Protein AF-A0A226MXU8-F1 (afdb_monomer)

Foldseek 3Di:
DDDDDDPVVCVVVVVPPDDDPDDDDDDDDPDDPDDDDVVVVQDPVNVVVVLVVLQVCLVPPDDDDPVCNVVRDHDDD

Solvent-accessible surface area (backbone atoms only — not comparable to full-atom values): 5383 Å² total; per-residue (Å²): 132,87,79,79,77,52,74,67,59,38,54,76,69,64,66,66,76,79,77,75,90,75,77,92,83,77,89,72,86,92,69,90,82,84,71,88,65,70,81,78,73,60,47,75,64,54,52,42,52,52,28,48,52,53,38,50,41,57,74,76,69,55,87,62,60,81,93,49,49,88,70,61,84,71,60,73,124

Structure (mmCIF, N/CA/C/O backbone):
data_AF-A0A226MXU8-F1
#
_entry.id   AF-A0A226MXU8-F1
#
loop_
_atom_site.group_PDB
_atom_site.id
_atom_site.type_symbol
_atom_site.label_atom_id
_atom_site.label_alt_id
_atom_site.label_comp_id
_atom_site.label_asym_id
_atom_site.label_entity_id
_atom_site.label_seq_id
_atom_site.pdbx_PDB_ins_code
_atom_site.Cartn_x
_atom_site.Cartn_y
_atom_site.Cartn_z
_atom_site.occupancy
_atom_site.B_iso_or_equiv
_atom_site.auth_seq_id
_atom_site.auth_comp_id
_atom_site.auth_asym_id
_atom_site.auth_atom_id
_atom_site.pdbx_PDB_model_num
ATOM 1 N N . MET A 1 1 ? 7.097 -20.668 29.111 1.00 44.84 1 MET A N 1
ATOM 2 C CA . MET A 1 1 ? 5.678 -20.570 29.520 1.00 44.84 1 MET A CA 1
ATOM 3 C C . MET A 1 1 ? 5.404 -19.106 29.832 1.00 44.84 1 MET A C 1
ATOM 5 O O . MET A 1 1 ? 5.944 -18.612 30.810 1.00 44.84 1 MET A O 1
ATOM 9 N N . SER A 1 2 ? 4.695 -18.374 28.968 1.00 62.53 2 SER A N 1
ATOM 10 C CA . SER A 1 2 ? 4.309 -16.987 29.268 1.00 62.53 2 SER A CA 1
ATOM 11 C C . SER A 1 2 ? 3.160 -17.038 30.274 1.00 62.53 2 SER A C 1
ATOM 13 O O . SER A 1 2 ? 2.071 -17.499 29.936 1.00 62.53 2 SER A O 1
ATOM 15 N N . GLN A 1 3 ? 3.424 -16.660 31.526 1.00 75.25 3 GLN A N 1
ATOM 16 C CA . GLN A 1 3 ? 2.361 -16.458 32.507 1.00 75.25 3 GLN A CA 1
ATOM 17 C C . GLN A 1 3 ? 1.523 -15.269 32.047 1.00 75.25 3 GLN A C 1
ATOM 19 O O . GLN A 1 3 ? 2.051 -14.179 31.819 1.00 75.25 3 GLN A O 1
ATOM 24 N N . ARG A 1 4 ? 0.220 -15.495 31.867 1.00 74.00 4 ARG A N 1
ATOM 25 C CA . ARG A 1 4 ? -0.715 -14.394 31.667 1.00 74.00 4 ARG A CA 1
ATOM 26 C C . ARG A 1 4 ? -0.875 -13.670 33.005 1.00 74.00 4 ARG A C 1
ATOM 28 O O . ARG A 1 4 ? -1.224 -14.342 33.975 1.00 74.00 4 ARG A O 1
ATOM 35 N N . PRO A 1 5 ? -0.617 -12.354 33.057 1.00 78.19 5 PRO A N 1
ATOM 36 C CA . PRO A 1 5 ? -0.829 -11.570 34.264 1.00 78.19 5 PRO A CA 1
ATOM 37 C C . PRO A 1 5 ? -2.307 -11.562 34.660 1.00 78.19 5 PRO A C 1
ATOM 39 O O . PRO A 1 5 ? -3.196 -11.729 33.815 1.00 78.19 5 PRO A O 1
ATOM 42 N N . THR A 1 6 ? -2.559 -11.382 35.951 1.00 80.06 6 THR A N 1
ATOM 43 C CA . THR A 1 6 ? -3.915 -11.331 36.514 1.00 80.06 6 THR A CA 1
ATOM 44 C C . THR A 1 6 ? -4.607 -10.002 36.188 1.00 80.06 6 THR A C 1
ATOM 46 O O . THR A 1 6 ? -3.970 -9.020 35.803 1.00 80.06 6 THR A O 1
ATOM 49 N N . VAL A 1 7 ? -5.938 -9.952 36.316 1.00 72.19 7 VAL A N 1
ATOM 50 C CA . VAL A 1 7 ? -6.711 -8.722 36.058 1.00 72.19 7 VAL A CA 1
ATOM 51 C C . VAL A 1 7 ? -6.261 -7.598 36.993 1.00 72.19 7 VAL A C 1
ATOM 53 O O . VAL A 1 7 ? -6.047 -6.483 36.520 1.00 72.19 7 VAL A O 1
ATOM 56 N N . GLU A 1 8 ? -6.052 -7.897 38.276 1.00 78.88 8 GLU A N 1
ATOM 57 C CA . GLU A 1 8 ? -5.489 -6.990 39.284 1.00 78.88 8 GLU A CA 1
ATOM 58 C C . GLU A 1 8 ? -4.141 -6.388 38.852 1.00 78.88 8 GLU A C 1
ATOM 60 O O . GLU A 1 8 ? -4.002 -5.164 38.851 1.00 78.88 8 GLU A O 1
ATOM 65 N N . GLU A 1 9 ? -3.197 -7.200 38.367 1.00 78.88 9 GLU A N 1
ATOM 66 C C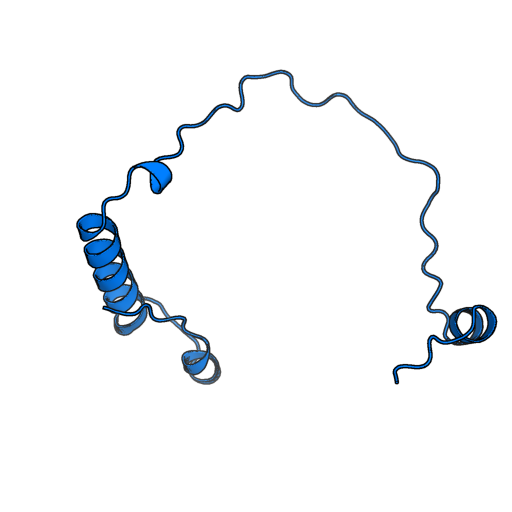A . GLU A 1 9 ? -1.891 -6.722 37.874 1.00 78.88 9 GLU A CA 1
ATOM 67 C C . GLU A 1 9 ? -2.024 -5.784 36.660 1.00 78.88 9 GLU A C 1
ATOM 69 O O . GLU A 1 9 ? -1.275 -4.813 36.513 1.00 78.88 9 GLU A O 1
ATOM 74 N N . LEU A 1 10 ? -2.996 -6.038 35.777 1.00 73.75 10 LEU A N 1
ATOM 75 C CA . LEU A 1 10 ? -3.292 -5.164 34.636 1.00 73.75 10 LEU A CA 1
ATOM 76 C C . LEU A 1 10 ? -3.927 -3.833 35.077 1.00 73.75 10 LEU A C 1
ATOM 78 O O . LEU A 1 10 ? -3.677 -2.802 34.437 1.00 73.75 10 LEU A O 1
ATOM 82 N N . ARG A 1 11 ? -4.709 -3.837 36.172 1.00 70.06 11 ARG A N 1
ATOM 83 C CA . ARG A 1 11 ? -5.277 -2.623 36.789 1.00 70.06 11 ARG A CA 1
ATOM 84 C C . ARG A 1 11 ? -4.185 -1.759 37.414 1.00 70.06 11 ARG A C 1
ATOM 86 O O . ARG A 1 11 ? -4.136 -0.563 37.130 1.00 70.06 11 ARG A O 1
ATOM 93 N N . GLU A 1 12 ? -3.296 -2.358 38.208 1.00 76.75 12 GLU A N 1
ATOM 94 C CA . GLU A 1 12 ? -2.185 -1.663 38.880 1.00 76.75 12 GLU A CA 1
ATOM 95 C C . GLU A 1 12 ? -1.227 -1.013 37.881 1.00 76.75 12 GLU A C 1
ATOM 97 O O . GLU A 1 12 ? -0.827 0.142 38.044 1.00 76.75 12 GLU A O 1
ATOM 102 N N . ARG A 1 13 ? -0.928 -1.712 36.780 1.00 78.25 13 ARG A N 1
ATOM 103 C CA . ARG A 1 13 ? -0.084 -1.192 35.693 1.00 78.25 13 ARG A CA 1
ATOM 104 C C . ARG A 1 13 ? -0.787 -0.154 34.808 1.00 78.25 13 ARG A C 1
ATOM 106 O O . ARG A 1 13 ?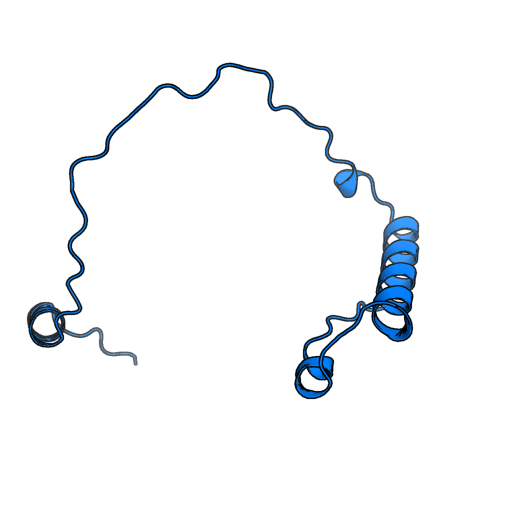 -0.180 0.310 33.845 1.00 78.25 13 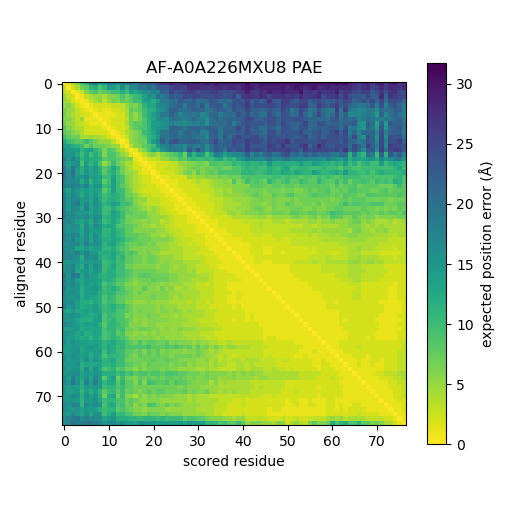ARG A O 1
ATOM 113 N N . LYS A 1 14 ? -2.048 0.201 35.101 1.00 66.06 14 LYS A N 1
ATOM 114 C CA . LYS A 1 14 ? -2.897 1.119 34.314 1.00 66.06 14 LYS A CA 1
ATOM 115 C C . LYS A 1 14 ? -2.969 0.750 32.823 1.00 66.06 14 LYS A C 1
ATOM 117 O O . LYS A 1 14 ? -3.123 1.617 31.970 1.00 66.06 14 LYS A O 1
ATOM 122 N N . ILE A 1 15 ? -2.888 -0.547 32.511 1.00 70.69 15 ILE A N 1
ATOM 123 C CA . ILE A 1 15 ? -2.981 -1.086 31.139 1.00 70.69 15 ILE A CA 1
ATOM 124 C C . ILE A 1 15 ? -4.444 -1.172 30.682 1.00 70.69 15 ILE A C 1
ATOM 126 O O . ILE A 1 15 ? -4.725 -1.414 29.511 1.00 70.69 15 ILE A O 1
ATOM 130 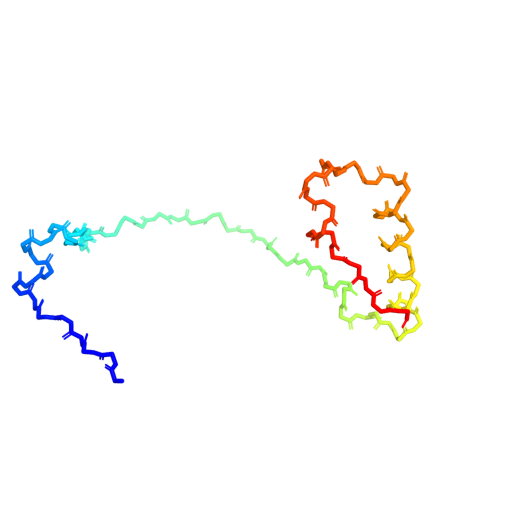N N . LEU A 1 16 ? -5.393 -0.933 31.592 1.00 64.94 16 LEU A N 1
ATOM 131 C CA . LEU A 1 16 ? -6.819 -0.889 31.296 1.00 64.94 16 LEU A CA 1
ATOM 132 C C . LEU A 1 16 ? -7.192 0.375 30.509 1.00 64.94 16 LEU A C 1
ATOM 134 O O . LEU A 1 16 ? -7.915 1.246 30.999 1.00 64.94 16 LEU A O 1
ATOM 138 N N . ILE A 1 17 ? -6.720 0.470 29.266 1.00 75.75 17 ILE A N 1
ATOM 139 C CA . ILE A 1 17 ? -7.443 1.224 28.252 1.00 75.75 17 ILE A CA 1
ATOM 140 C C . ILE A 1 17 ? -8.872 0.671 28.239 1.00 75.75 17 ILE A C 1
ATOM 142 O O . ILE A 1 17 ? -9.096 -0.533 28.112 1.00 75.75 17 ILE A O 1
ATOM 146 N N . ARG A 1 18 ? -9.840 1.546 28.505 1.00 73.94 18 ARG A N 1
ATOM 147 C CA . ARG A 1 18 ? -11.258 1.194 28.475 1.00 73.94 18 ARG A CA 1
ATOM 148 C C . ARG A 1 18 ? -11.768 1.525 27.088 1.00 73.94 18 ARG A C 1
ATOM 150 O O . ARG A 1 18 ? -11.565 2.642 26.618 1.00 73.94 18 ARG A O 1
ATOM 157 N N . PHE A 1 19 ? -12.408 0.560 26.449 1.00 81.19 19 PHE A N 1
ATOM 158 C CA . PHE A 1 19 ? -13.125 0.796 25.207 1.00 81.19 19 PHE A CA 1
ATOM 159 C C . PHE A 1 19 ? -14.544 1.246 25.548 1.00 81.19 19 PHE A C 1
ATOM 161 O O . PHE A 1 19 ? -15.116 0.798 26.539 1.00 81.19 19 PHE A O 1
ATOM 168 N N . SER A 1 20 ? -15.078 2.183 24.767 1.00 84.19 20 SER A N 1
ATOM 169 C CA . SER A 1 20 ? -16.495 2.524 24.838 1.00 84.19 20 SER A CA 1
ATOM 170 C C . SER A 1 20 ? -17.304 1.346 24.310 1.00 84.19 20 SER A C 1
ATOM 172 O O . SER A 1 20 ? -17.018 0.856 23.219 1.00 84.19 20 SER A O 1
ATOM 174 N N . ASP A 1 21 ? -18.329 0.936 25.052 1.00 85.62 21 ASP A N 1
ATOM 175 C CA . ASP A 1 21 ? -19.305 -0.049 24.575 1.00 85.62 21 ASP A CA 1
ATOM 176 C C . ASP A 1 21 ? -20.294 0.568 23.569 1.00 85.62 21 ASP A C 1
ATOM 178 O O . ASP A 1 21 ? -20.995 -0.142 22.851 1.00 85.62 21 ASP A O 1
ATOM 182 N N . TYR A 1 22 ? -20.350 1.903 23.499 1.00 91.00 22 TYR A N 1
ATOM 183 C CA . TYR A 1 22 ? -21.142 2.628 22.514 1.00 91.00 22 TYR A CA 1
ATOM 184 C C . TYR A 1 22 ? -20.375 2.760 21.197 1.00 91.00 22 TYR A C 1
ATOM 186 O O . TYR A 1 22 ? -19.270 3.314 21.174 1.00 91.00 22 TYR A O 1
ATOM 194 N N . VAL A 1 23 ? -20.997 2.288 20.114 1.00 93.56 23 VAL A N 1
ATOM 195 C CA . VAL A 1 23 ? -20.507 2.395 18.738 1.00 93.56 23 VAL A CA 1
ATOM 196 C C . VAL A 1 23 ? -21.500 3.232 17.938 1.00 93.56 23 VAL A C 1
ATOM 198 O O . VAL A 1 23 ? -22.654 2.844 17.775 1.00 93.56 23 VAL A O 1
ATOM 201 N N . GLU A 1 24 ? -21.050 4.382 17.441 1.00 95.00 24 GLU A N 1
ATOM 202 C CA . GLU A 1 24 ? -21.830 5.213 16.525 1.00 95.00 24 GLU A CA 1
ATOM 203 C C . GLU A 1 24 ? -21.841 4.583 15.127 1.00 95.00 24 GLU A C 1
ATOM 205 O O . GLU A 1 24 ? -20.810 4.127 14.629 1.00 95.00 24 GLU A O 1
ATOM 210 N N . VAL A 1 25 ? -23.016 4.551 14.499 1.00 96.31 25 VAL A N 1
ATOM 211 C CA . VAL A 1 25 ? -23.215 4.000 13.156 1.00 96.31 25 VAL A CA 1
ATOM 212 C C . VAL A 1 25 ? -23.771 5.100 12.264 1.00 96.31 25 VAL A C 1
ATOM 214 O O . VAL A 1 25 ? -24.725 5.779 12.635 1.00 96.31 25 VAL A O 1
ATOM 217 N N . ALA A 1 26 ? -23.183 5.250 11.083 1.00 97.06 26 ALA A N 1
ATOM 218 C CA . ALA A 1 26 ? -23.637 6.162 10.044 1.00 97.06 26 ALA A CA 1
ATOM 219 C C . ALA A 1 26 ? -23.652 5.437 8.696 1.00 97.06 26 ALA A C 1
ATOM 221 O O . ALA A 1 26 ? -22.875 4.501 8.476 1.00 97.06 26 ALA A O 1
ATOM 222 N N . ASP A 1 27 ? -24.518 5.886 7.791 1.00 97.19 27 ASP A N 1
ATOM 223 C CA . ASP A 1 27 ? -24.617 5.304 6.459 1.00 97.19 27 ASP A CA 1
ATOM 224 C C . ASP A 1 27 ? -23.358 5.601 5.640 1.00 97.19 27 ASP A C 1
ATOM 226 O O . ASP A 1 27 ? -22.896 6.739 5.521 1.00 97.19 27 ASP A O 1
ATOM 230 N N . ALA A 1 28 ? -22.796 4.551 5.047 1.00 96.31 28 ALA A N 1
ATOM 231 C CA . ALA A 1 28 ? -21.743 4.696 4.059 1.00 96.31 28 ALA A CA 1
ATOM 232 C C . ALA A 1 28 ? -22.350 5.047 2.695 1.00 96.31 28 ALA A C 1
ATOM 234 O O . ALA A 1 28 ? -23.472 4.665 2.378 1.00 96.31 28 ALA A O 1
ATOM 235 N N . GLN A 1 29 ? -21.567 5.717 1.849 1.00 97.62 29 GLN A N 1
ATOM 236 C CA . GLN A 1 29 ? -21.969 6.011 0.472 1.00 97.62 29 GLN A CA 1
ATOM 237 C C . GLN A 1 29 ? -22.373 4.726 -0.276 1.00 97.62 29 GLN A C 1
ATOM 239 O O . GLN A 1 29 ? -21.603 3.757 -0.287 1.00 97.62 29 GLN A O 1
ATOM 244 N N . ASP A 1 30 ? -23.532 4.734 -0.933 1.00 96.44 30 ASP A N 1
ATOM 245 C CA . ASP A 1 30 ? -24.015 3.618 -1.750 1.00 96.44 30 ASP A CA 1
ATOM 246 C C . ASP A 1 30 ? -23.626 3.835 -3.217 1.00 96.44 30 ASP A C 1
ATOM 248 O O . ASP A 1 30 ? -24.308 4.504 -3.992 1.00 96.44 30 ASP A O 1
ATOM 252 N N . TYR A 1 31 ? -22.444 3.335 -3.572 1.00 97.50 31 TYR A N 1
ATOM 253 C CA . TYR A 1 31 ? -21.924 3.371 -4.933 1.00 97.50 31 TYR A CA 1
ATOM 254 C C . TYR A 1 31 ? -21.119 2.109 -5.233 1.00 97.50 31 TYR A C 1
ATOM 256 O O . TYR A 1 31 ? -20.626 1.417 -4.333 1.00 97.50 31 TYR A O 1
ATOM 264 N N . ASP A 1 32 ? -20.948 1.837 -6.525 1.00 97.62 32 ASP A N 1
ATOM 265 C CA . ASP A 1 32 ? -20.180 0.697 -7.000 1.00 97.62 32 ASP A CA 1
ATOM 266 C C . ASP A 1 32 ? -18.679 0.876 -6.727 1.00 97.62 32 ASP A C 1
ATOM 268 O O . ASP A 1 32 ? -18.002 1.705 -7.333 1.00 97.62 32 ASP A O 1
ATOM 272 N N . ARG A 1 33 ? -18.157 0.066 -5.802 1.00 97.69 33 ARG A N 1
ATOM 273 C CA . ARG A 1 33 ? -16.735 0.022 -5.425 1.00 97.69 33 ARG A CA 1
ATOM 274 C C . ARG A 1 33 ? -15.955 -1.074 -6.151 1.00 97.69 33 ARG A C 1
ATOM 276 O O . ARG A 1 33 ? -14.813 -1.354 -5.779 1.00 97.69 33 ARG A O 1
ATOM 283 N N . ARG A 1 34 ? -16.555 -1.752 -7.134 1.00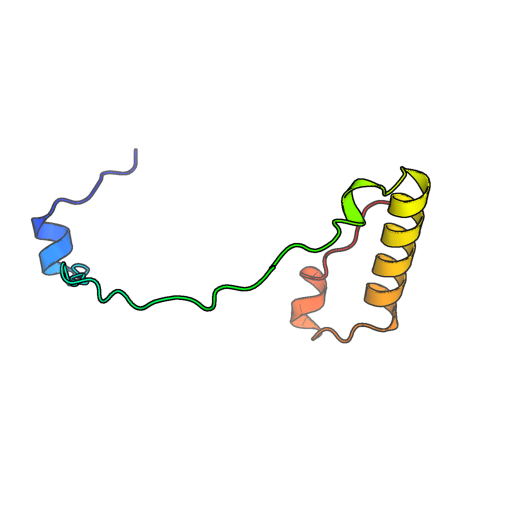 97.94 34 ARG A N 1
ATOM 284 C CA . ARG A 1 34 ? -15.863 -2.797 -7.893 1.00 97.94 34 ARG A CA 1
ATOM 285 C C . ARG A 1 34 ? -14.704 -2.181 -8.669 1.00 97.94 34 ARG A C 1
ATOM 287 O O . ARG A 1 34 ? -14.847 -1.180 -9.359 1.00 97.94 34 ARG A O 1
ATOM 294 N N . ALA A 1 35 ? -13.558 -2.835 -8.573 1.00 98.12 35 ALA A N 1
ATOM 295 C CA . ALA A 1 35 ? -12.377 -2.530 -9.355 1.00 98.12 35 ALA A CA 1
ATOM 296 C C . ALA A 1 35 ? -11.804 -3.838 -9.898 1.00 98.12 35 ALA A C 1
ATOM 298 O O . ALA A 1 35 ? -11.922 -4.896 -9.267 1.00 98.12 35 ALA A O 1
ATOM 299 N N . ASP A 1 36 ? -11.191 -3.763 -11.074 1.00 97.94 36 ASP A N 1
ATOM 300 C CA . ASP A 1 36 ? -10.4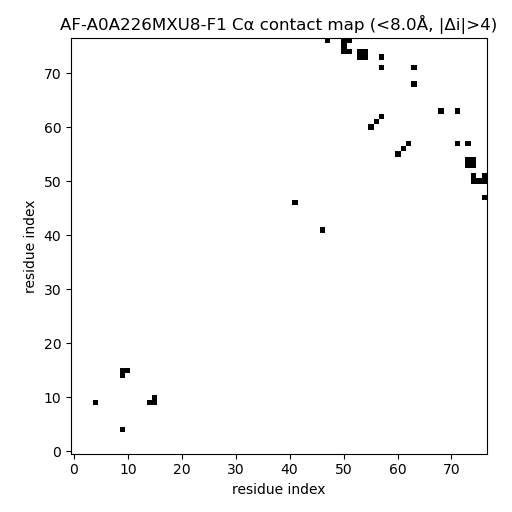52 -4.890 -11.622 1.00 97.94 36 ASP A CA 1
ATOM 301 C C . ASP A 1 36 ? -9.259 -5.255 -10.721 1.00 97.94 36 ASP A C 1
ATOM 303 O O . ASP A 1 36 ? -8.703 -4.420 -10.005 1.00 97.94 36 ASP A O 1
ATOM 307 N N . LYS A 1 37 ? -8.863 -6.528 -10.757 1.00 97.94 37 LYS A N 1
ATOM 308 C CA . LYS A 1 37 ? -7.756 -7.078 -9.966 1.00 97.94 37 LYS A CA 1
ATOM 309 C C . LYS A 1 37 ? -6.639 -7.552 -10.897 1.00 97.94 37 LYS A C 1
ATOM 311 O O . LYS A 1 37 ? -6.452 -8.766 -11.043 1.00 97.94 37 LYS A O 1
ATOM 316 N N . PRO A 1 38 ? -5.877 -6.639 -11.532 1.00 97.94 38 PRO A N 1
ATOM 317 C CA . PRO A 1 38 ? -4.914 -6.996 -12.577 1.00 97.94 38 PRO A CA 1
ATOM 318 C C . PRO A 1 38 ? -3.820 -7.950 -12.084 1.00 97.9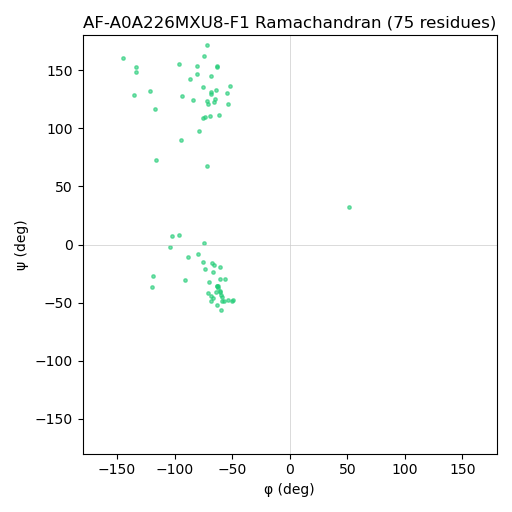4 38 PRO A C 1
ATOM 320 O O . PRO A 1 38 ? -3.367 -8.812 -12.833 1.00 97.94 38 PRO A O 1
ATOM 323 N N . TRP A 1 39 ? -3.465 -7.888 -10.795 1.00 97.75 39 TRP A N 1
ATOM 324 C CA . TRP A 1 39 ? -2.473 -8.779 -10.182 1.00 97.75 39 TRP A CA 1
ATOM 325 C C . TRP A 1 39 ? -2.846 -10.270 -10.243 1.00 97.75 39 TRP A C 1
ATOM 327 O O . TRP A 1 39 ? -1.969 -11.125 -10.119 1.00 97.75 39 TRP A O 1
ATOM 337 N N . THR A 1 40 ? -4.126 -10.603 -10.447 1.00 97.75 40 THR A N 1
ATOM 338 C CA . THR A 1 40 ? -4.598 -11.994 -10.572 1.00 97.75 40 THR A CA 1
ATOM 339 C C . THR A 1 40 ? -4.228 -12.636 -11.908 1.00 97.75 40 THR A C 1
ATOM 341 O O . THR A 1 40 ? -4.162 -13.859 -11.990 1.00 97.75 40 THR A O 1
ATOM 344 N N . ARG A 1 41 ? -3.948 -11.827 -12.939 1.00 98.19 41 ARG A N 1
ATOM 345 C CA . ARG A 1 41 ? -3.653 -12.286 -14.306 1.00 98.19 41 ARG A CA 1
ATOM 346 C C . ARG A 1 41 ? -2.163 -12.260 -14.655 1.00 98.19 41 ARG A C 1
ATOM 348 O O . ARG A 1 41 ? -1.807 -12.498 -15.801 1.00 98.19 41 ARG A O 1
ATOM 355 N N . LEU A 1 42 ? -1.293 -11.989 -13.681 1.00 97.94 42 LEU A N 1
ATOM 356 C CA . LEU A 1 42 ? 0.154 -11.937 -13.893 1.00 97.94 42 LEU A CA 1
ATOM 357 C C . LEU A 1 42 ? 0.736 -13.332 -14.136 1.00 97.94 42 LEU A C 1
ATOM 359 O O . LEU A 1 42 ? 0.677 -14.204 -13.256 1.00 97.94 42 LEU A O 1
ATOM 363 N N . THR A 1 43 ? 1.371 -13.508 -15.291 1.00 98.31 43 THR A N 1
ATOM 364 C CA . THR A 1 43 ? 2.104 -14.727 -15.642 1.00 98.31 43 THR A CA 1
ATOM 365 C C . THR A 1 43 ? 3.411 -14.844 -14.847 1.00 98.31 43 THR A C 1
ATOM 367 O O . THR A 1 43 ? 3.840 -13.926 -14.140 1.00 98.31 43 THR A O 1
ATOM 370 N N . ALA A 1 44 ? 4.080 -15.996 -14.946 1.00 98.00 44 ALA A N 1
ATOM 371 C CA . ALA A 1 44 ? 5.405 -16.175 -14.350 1.00 98.00 44 ALA A CA 1
ATOM 372 C C . ALA A 1 44 ? 6.447 -15.213 -14.954 1.00 98.00 44 ALA A C 1
ATOM 374 O O . ALA A 1 44 ? 7.285 -14.690 -14.216 1.00 98.00 44 ALA A O 1
ATOM 375 N N . ALA A 1 45 ? 6.355 -14.953 -16.264 1.00 98.25 45 ALA A N 1
ATOM 376 C CA . ALA A 1 45 ? 7.221 -14.020 -16.977 1.00 98.25 45 ALA A CA 1
ATOM 377 C C . ALA A 1 45 ? 6.983 -12.575 -16.518 1.00 98.25 45 ALA A C 1
ATOM 379 O O . ALA A 1 45 ? 7.945 -11.896 -16.166 1.00 98.25 45 ALA A O 1
ATOM 380 N N . ASP A 1 46 ? 5.721 -12.149 -16.395 1.00 98.38 46 ASP A N 1
ATOM 381 C CA . ASP A 1 46 ? 5.385 -10.800 -15.910 1.00 98.38 46 ASP A CA 1
ATOM 382 C C . ASP A 1 46 ? 5.942 -10.574 -14.507 1.00 98.38 46 ASP A C 1
ATOM 384 O O . ASP A 1 46 ? 6.583 -9.567 -14.222 1.00 98.38 46 ASP A O 1
ATOM 388 N N . LYS A 1 47 ? 5.770 -11.560 -13.619 1.00 98.31 47 LYS A N 1
ATOM 389 C CA . LYS A 1 47 ? 6.315 -11.477 -12.261 1.00 98.31 47 LYS A CA 1
ATOM 390 C C . LYS A 1 47 ? 7.839 -11.409 -12.265 1.00 98.31 47 LYS A C 1
ATOM 392 O O . LYS A 1 47 ? 8.391 -10.771 -11.377 1.00 98.31 47 LYS A O 1
ATOM 397 N N . ALA A 1 48 ? 8.524 -12.094 -13.180 1.00 98.19 48 ALA A N 1
ATOM 398 C CA . ALA A 1 48 ? 9.982 -12.023 -13.288 1.00 98.19 48 ALA A CA 1
ATOM 399 C C . ALA A 1 48 ? 10.443 -10.642 -13.774 1.00 98.19 48 ALA A C 1
ATOM 401 O O . ALA A 1 48 ? 11.334 -10.052 -13.163 1.00 98.19 48 ALA A O 1
ATOM 402 N N . ALA A 1 49 ? 9.776 -10.091 -14.791 1.00 98.19 49 ALA A N 1
ATOM 403 C CA . ALA A 1 49 ? 10.031 -8.740 -15.282 1.00 98.19 49 ALA A CA 1
ATOM 404 C C . ALA A 1 49 ? 9.824 -7.689 -14.177 1.00 98.19 49 ALA A C 1
ATOM 406 O O . ALA A 1 49 ? 10.738 -6.918 -13.896 1.00 98.19 49 ALA A O 1
ATOM 407 N N . ILE A 1 50 ? 8.697 -7.749 -13.457 1.00 98.38 50 ILE A N 1
ATOM 408 C CA . ILE A 1 50 ? 8.387 -6.833 -12.346 1.00 98.38 50 ILE A CA 1
ATOM 409 C C . ILE A 1 50 ? 9.429 -6.936 -11.220 1.00 98.38 50 ILE A C 1
ATOM 411 O O . ILE A 1 50 ? 9.826 -5.928 -10.642 1.00 98.38 50 ILE A O 1
ATOM 415 N N . ARG A 1 51 ? 9.905 -8.144 -10.877 1.00 98.56 51 ARG A N 1
ATOM 416 C CA . ARG A 1 51 ? 10.957 -8.301 -9.852 1.00 98.56 51 ARG A CA 1
ATOM 417 C C . ARG A 1 51 ? 12.268 -7.650 -10.281 1.00 98.56 51 ARG A C 1
ATOM 419 O O . ARG A 1 51 ? 12.921 -7.034 -9.440 1.00 98.56 51 ARG A O 1
ATOM 426 N N . LYS A 1 52 ? 12.642 -7.790 -11.557 1.00 98.31 52 LYS A N 1
ATOM 427 C CA . LYS A 1 52 ? 13.836 -7.154 -12.119 1.00 98.31 52 LYS A CA 1
ATOM 428 C C . LYS A 1 52 ? 13.717 -5.630 -12.060 1.00 98.31 52 LYS A C 1
ATOM 430 O O . LYS A 1 52 ? 14.592 -4.997 -11.481 1.00 98.31 52 LYS A O 1
ATOM 435 N N . GLU A 1 53 ? 12.614 -5.084 -12.563 1.00 98.38 53 GLU A N 1
ATOM 436 C CA . GLU A 1 53 ? 12.326 -3.645 -12.562 1.00 98.38 53 GLU A CA 1
ATOM 437 C C . GLU A 1 53 ? 12.359 -3.058 -11.143 1.00 98.38 53 GLU A C 1
ATOM 439 O O . GLU A 1 53 ? 13.062 -2.086 -10.879 1.00 98.38 53 GLU A O 1
ATOM 444 N N . LEU A 1 54 ? 11.686 -3.703 -10.182 1.00 98.56 54 LEU A N 1
ATOM 445 C CA . LEU A 1 54 ? 11.675 -3.247 -8.790 1.00 98.56 54 LEU A CA 1
ATOM 446 C C . LEU A 1 54 ? 13.059 -3.278 -8.140 1.00 98.56 54 LEU A C 1
ATOM 448 O O . LEU A 1 54 ? 13.342 -2.445 -7.283 1.00 98.56 54 LEU A O 1
ATOM 452 N N . ASN A 1 55 ? 13.897 -4.259 -8.472 1.00 98.31 55 ASN A N 1
ATOM 453 C CA . ASN A 1 55 ? 15.251 -4.330 -7.931 1.00 98.31 55 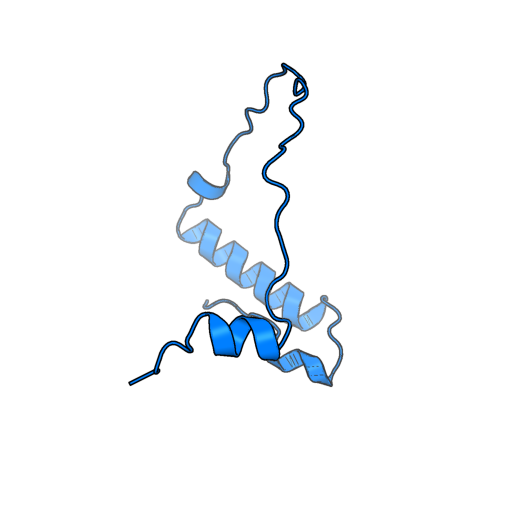ASN A CA 1
ATOM 454 C C . ASN A 1 55 ? 16.148 -3.241 -8.511 1.00 98.31 55 ASN A C 1
ATOM 456 O O . ASN A 1 55 ? 16.906 -2.641 -7.754 1.00 98.31 55 ASN A O 1
ATOM 460 N N . GLU A 1 56 ? 16.038 -2.991 -9.815 1.00 98.38 56 GLU A N 1
ATOM 461 C CA . GLU A 1 56 ? 16.757 -1.926 -10.509 1.00 98.38 56 GLU A CA 1
ATOM 462 C C . GLU A 1 56 ? 16.392 -0.571 -9.897 1.00 98.38 56 GLU A C 1
ATOM 464 O O . GLU A 1 56 ? 17.255 0.057 -9.283 1.00 98.38 56 GLU A O 1
ATOM 469 N N . PHE A 1 57 ? 15.098 -0.235 -9.858 1.00 98.56 57 PHE A N 1
ATOM 470 C CA . PHE A 1 57 ? 14.578 0.976 -9.215 1.00 98.56 57 PHE A CA 1
ATOM 471 C C . PHE A 1 57 ? 15.098 1.161 -7.781 1.00 98.56 57 PHE A C 1
ATOM 473 O O . PHE A 1 57 ? 15.612 2.219 -7.419 1.00 98.56 57 PHE A O 1
ATOM 480 N N . LYS A 1 58 ? 15.023 0.114 -6.948 1.00 98.38 58 LYS A N 1
ATOM 481 C CA . LYS A 1 58 ? 15.474 0.170 -5.544 1.00 98.38 58 LYS A CA 1
ATOM 482 C C . LYS A 1 58 ? 16.979 0.358 -5.386 1.00 98.38 58 LYS A C 1
ATOM 484 O O . LYS A 1 58 ? 17.417 0.768 -4.315 1.00 98.38 58 LYS A O 1
ATOM 489 N N . SER A 1 59 ? 17.758 -0.017 -6.395 1.00 96.38 59 SER A N 1
ATOM 490 C CA . SER A 1 59 ? 19.217 0.056 -6.358 1.00 96.38 59 SER A CA 1
ATOM 491 C C . SER A 1 59 ? 19.768 1.378 -6.887 1.00 96.38 59 SER A C 1
ATOM 493 O O . SER A 1 59 ? 20.818 1.809 -6.414 1.00 96.38 59 SER A O 1
ATOM 495 N N . THR A 1 60 ? 19.077 2.018 -7.833 1.00 97.19 60 THR A N 1
ATOM 496 C CA . THR A 1 60 ? 19.605 3.182 -8.563 1.00 97.19 60 THR A CA 1
ATOM 497 C C . THR A 1 60 ? 18.794 4.459 -8.386 1.00 97.19 60 THR A C 1
ATOM 499 O O . THR A 1 60 ? 19.366 5.537 -8.507 1.00 97.19 60 THR A O 1
ATOM 502 N N . GLU A 1 61 ? 17.493 4.366 -8.109 1.00 98.38 61 GLU A N 1
ATOM 503 C CA . GLU A 1 61 ? 16.581 5.520 -8.155 1.00 98.38 61 GLU A CA 1
ATOM 504 C C . GLU A 1 61 ? 15.909 5.810 -6.812 1.00 98.38 61 GLU A C 1
ATOM 506 O O . GLU A 1 61 ? 15.709 6.968 -6.450 1.00 98.38 61 GLU A O 1
ATOM 511 N N . MET A 1 62 ? 15.560 4.773 -6.050 1.00 98.25 62 MET A N 1
ATOM 512 C CA . MET A 1 62 ? 14.871 4.940 -4.775 1.00 98.25 62 MET A CA 1
ATOM 513 C C . MET A 1 62 ? 15.830 5.466 -3.703 1.00 98.25 62 MET A C 1
ATOM 515 O O . MET A 1 62 ? 16.688 4.733 -3.208 1.00 98.25 62 MET A O 1
ATOM 519 N N . GLU A 1 63 ? 15.651 6.722 -3.299 1.00 97.81 63 GLU A N 1
ATOM 520 C CA . GLU A 1 63 ? 16.422 7.303 -2.204 1.00 97.81 63 GLU A CA 1
ATOM 521 C C . GLU A 1 63 ? 16.102 6.591 -0.883 1.00 97.81 63 GLU A C 1
ATOM 523 O O . GLU A 1 63 ? 14.948 6.479 -0.460 1.00 97.81 63 GLU A O 1
ATOM 528 N N . VAL A 1 64 ? 17.145 6.099 -0.217 1.00 97.50 64 VAL A N 1
ATOM 529 C CA . VAL A 1 64 ? 17.046 5.464 1.096 1.00 97.50 64 VAL A CA 1
ATOM 530 C C . VAL A 1 64 ? 18.158 6.007 1.970 1.00 97.50 64 VAL A C 1
ATOM 532 O O . VAL A 1 64 ? 19.331 5.957 1.599 1.00 97.50 6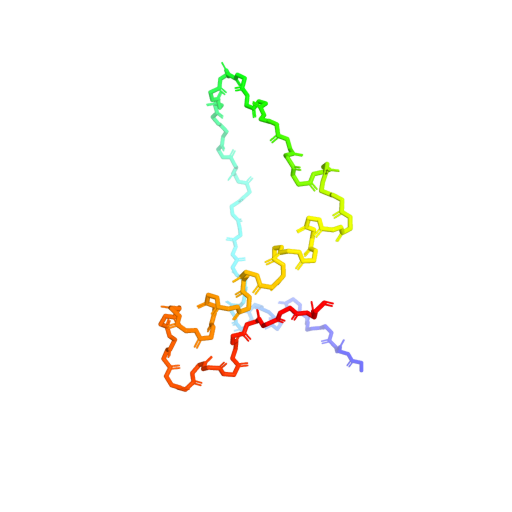4 VAL A O 1
ATOM 535 N N . HIS A 1 65 ? 17.787 6.476 3.161 1.00 98.38 65 HIS A N 1
ATOM 536 C CA . HIS A 1 65 ? 18.749 6.923 4.160 1.00 98.38 65 HIS A CA 1
ATOM 537 C C . HIS A 1 65 ? 19.814 5.844 4.408 1.00 98.38 65 HIS A C 1
ATOM 539 O O . HIS A 1 65 ? 19.473 4.673 4.584 1.00 98.38 65 HIS A O 1
ATOM 545 N N . GLU A 1 66 ? 21.089 6.233 4.496 1.00 96.44 66 GLU A N 1
ATOM 546 C CA . GLU A 1 66 ? 22.238 5.314 4.591 1.00 96.44 66 GLU A CA 1
ATOM 547 C C . GLU A 1 66 ? 22.055 4.227 5.663 1.00 96.44 66 GLU A C 1
ATOM 549 O O . GLU A 1 66 ? 22.194 3.034 5.392 1.00 96.44 66 GLU A O 1
ATOM 554 N N . LEU A 1 67 ? 21.629 4.626 6.867 1.00 97.62 67 LEU A N 1
ATOM 555 C CA . LEU A 1 67 ? 21.383 3.703 7.985 1.00 97.62 67 LEU A CA 1
ATOM 556 C C . LEU A 1 67 ? 20.224 2.724 7.751 1.00 97.62 67 LEU A C 1
ATOM 558 O O . LEU A 1 67 ? 20.141 1.714 8.439 1.00 97.62 67 LEU A O 1
ATOM 562 N N . SER A 1 68 ? 19.338 3.000 6.795 1.00 98.25 68 SER A N 1
ATOM 563 C CA . SER A 1 68 ? 18.146 2.197 6.497 1.00 98.25 68 SER A CA 1
ATOM 564 C C . SER A 1 68 ? 18.290 1.339 5.240 1.00 98.25 68 SER A C 1
ATOM 566 O O . SER A 1 68 ? 17.386 0.562 4.944 1.00 98.25 68 SER A O 1
ATOM 568 N N . ARG A 1 69 ? 19.417 1.402 4.513 1.00 96.88 69 ARG A N 1
ATOM 569 C CA . ARG A 1 69 ? 19.620 0.621 3.273 1.00 96.88 69 ARG A CA 1
ATOM 570 C C . ARG A 1 69 ? 19.448 -0.890 3.463 1.00 96.88 69 ARG A C 1
ATOM 572 O O . ARG A 1 69 ? 18.994 -1.580 2.557 1.00 96.88 69 ARG A O 1
ATOM 579 N N . HIS A 1 70 ? 19.749 -1.404 4.653 1.00 96.75 70 HIS A N 1
ATOM 580 C CA . HIS A 1 70 ? 19.562 -2.815 5.003 1.00 96.75 70 HIS A CA 1
ATOM 581 C C . HIS A 1 70 ? 18.082 -3.247 5.076 1.00 96.75 70 HIS A C 1
ATOM 583 O O . HIS A 1 70 ? 17.793 -4.441 5.048 1.00 96.75 70 HIS A O 1
ATOM 589 N N . LEU A 1 71 ? 17.146 -2.294 5.155 1.00 97.69 71 LEU A N 1
ATOM 590 C CA . LEU A 1 71 ? 15.700 -2.536 5.145 1.00 97.69 71 LEU A CA 1
ATOM 591 C C . LEU A 1 71 ? 15.118 -2.573 3.725 1.00 97.69 71 LEU A C 1
ATOM 593 O O . LEU A 1 71 ? 13.966 -2.975 3.544 1.00 97.69 71 LEU A O 1
ATOM 597 N N . THR A 1 72 ? 15.889 -2.176 2.706 1.00 98.00 72 THR A N 1
ATOM 598 C CA . THR A 1 72 ? 15.439 -2.193 1.313 1.00 98.00 72 THR A CA 1
ATOM 599 C C . THR A 1 72 ? 15.108 -3.622 0.880 1.00 98.00 72 THR A C 1
ATOM 601 O O . THR A 1 72 ? 15.975 -4.486 0.743 1.00 98.00 72 THR A O 1
ATOM 604 N N . ARG A 1 73 ? 13.819 -3.893 0.643 1.00 98.44 73 ARG A N 1
ATOM 605 C CA . ARG A 1 73 ? 13.342 -5.230 0.267 1.00 98.44 73 ARG A CA 1
ATOM 606 C C . ARG A 1 73 ? 13.599 -5.498 -1.215 1.00 98.44 73 ARG A C 1
ATOM 608 O O . ARG A 1 73 ? 12.753 -5.181 -2.050 1.00 98.44 73 ARG A O 1
ATOM 615 N N . PHE A 1 74 ? 14.688 -6.189 -1.532 1.00 98.12 74 PHE A N 1
ATOM 616 C CA . PHE A 1 74 ? 14.950 -6.738 -2.871 1.00 98.12 74 PHE A CA 1
ATOM 617 C C . PHE A 1 74 ? 14.211 -8.050 -3.122 1.00 98.12 74 PHE A C 1
ATOM 619 O O . PHE A 1 74 ? 14.021 -8.838 -2.202 1.00 98.12 74 PHE A O 1
ATOM 626 N N . HIS A 1 75 ? 13.799 -8.312 -4.356 1.00 97.94 75 HIS A N 1
ATOM 627 C CA . HIS A 1 75 ? 13.116 -9.530 -4.785 1.00 97.94 75 HIS A CA 1
ATOM 628 C C . HIS A 1 75 ? 14.107 -10.535 -5.391 1.00 97.94 75 HIS A C 1
ATOM 630 O O . HIS A 1 75 ? 15.163 -10.154 -5.883 1.00 97.94 75 HIS A O 1
ATOM 636 N N . ARG A 1 76 ? 13.779 -11.832 -5.365 1.00 95.56 76 ARG A N 1
ATOM 637 C CA . ARG A 1 76 ? 14.593 -12.839 -6.067 1.00 95.56 76 ARG A CA 1
ATOM 638 C C . ARG A 1 76 ? 14.464 -12.650 -7.588 1.00 95.56 76 ARG A C 1
ATOM 640 O O . ARG A 1 76 ? 13.364 -12.290 -8.010 1.00 95.56 76 ARG A O 1
ATOM 647 N N . PRO A 1 77 ? 15.520 -12.888 -8.383 1.00 87.75 77 PRO A N 1
ATOM 648 C CA . PRO A 1 77 ? 15.404 -12.966 -9.840 1.00 87.75 77 PRO A CA 1
ATOM 649 C C . PRO A 1 77 ? 14.302 -13.944 -10.268 1.00 87.75 77 PRO A C 1
ATOM 651 O O . PRO A 1 77 ? 14.145 -14.999 -9.614 1.00 87.75 77 PRO A O 1
#

pLDDT: mean 90.88, std 11.6, range [44.84, 98.56]

Secondary structure (DSSP, 8-state):
--PPPPHHHHHHTT--PPPPS-----PPP-S------GGGG--HHHHHHHHHHHHHHHHHTS---GGGGGG--PPP-

Organism: Callipepla squamata (NCBI:txid9009)

Mean predicted aligned error: 8.58 Å

Nearest PDB structures (foldseek):
  6zei-assembly2_D  TM=9.404E-01  e=5.726E-09  Homo sapiens
  6zee-assembly1_W  TM=8.913E-01  e=2.665E-09  Homo sapiens
  6zeg-assembly1_C  TM=9.241E-01  e=1.319E-08  Homo sapiens
  6zej-assembly5_L  TM=9.979E-01  e=2.602E-06  Homo sapiens

Radius of gyration: 24.08 Å; Cα contacts (8 Å, |Δi|>4): 22; chains: 1; bounding box: 47×28×56 Å

Sequence (77 aa):
MSQRPTVEELRERKILIRFSDYVEVADAQDYDRRADKPWTRLTAADKAAIRKELNEFKSTEMEVHELSRHLTRFHRP